Protein AF-A0A0F1A5W7-F1 (afdb_monomer_lite)

Secondary structure (DSSP, 8-state):
--HHHHHHHHHSSTT-EEEEEEEEETTEEEEEEEETTEEEETTGGGTSPPPBSSHHHHHHHHHTTT----EEE-TT---HHHHHHHHHH--

InterPro domains:
  IPR048082 ParC-like [NF041544] (3-81)
  IPR048082 ParC-like [PF28031] (5-81)

pLDDT: mean 79.33, std 17.59, range [36.75, 97.69]

Organism: NCBI:txid2071710

Sequence (91 aa):
MPPSHFKAFAKNAPHEIKGAVIENTERGLVIVLHVGNERRILGQYRGGIRFFRSFDGAAAVLRQHGVLHWTANAKGWIPRTLEAKERSSDG

Foldseek 3Di:
DPLVVLCVVCVVQVDFQPAWEFEADPVAIWIWTGGHPDTDTPCPVPPHHDHDHDPVVVVVVCVSNVRPDHYYDCVPPDRVVVVVVVVVVVD

Radius of gyration: 15.08 Å; chains: 1; bounding box: 41×25×41 Å

Structure (mmCIF, N/CA/C/O backbone):
data_AF-A0A0F1A5W7-F1
#
_entry.id   AF-A0A0F1A5W7-F1
#
loop_
_atom_site.group_PDB
_atom_site.id
_atom_site.type_symbol
_atom_site.label_atom_id
_atom_site.label_alt_id
_atom_site.label_comp_id
_atom_site.label_asym_id
_atom_site.label_entity_id
_atom_site.label_seq_id
_atom_site.pdbx_PDB_ins_code
_atom_site.Cartn_x
_atom_site.Cartn_y
_atom_site.Cartn_z
_atom_site.occupancy
_atom_site.B_iso_or_equiv
_atom_site.auth_seq_id
_atom_site.auth_comp_id
_atom_site.auth_asym_id
_atom_site.auth_atom_id
_atom_site.pdbx_PDB_model_num
ATOM 1 N N . MET A 1 1 ? 7.289 9.513 9.235 1.00 46.50 1 MET A N 1
ATOM 2 C CA . MET A 1 1 ? 6.114 9.971 10.005 1.00 46.50 1 MET A CA 1
ATOM 3 C C . MET A 1 1 ? 6.369 9.615 11.458 1.00 46.50 1 MET A C 1
ATOM 5 O O . MET A 1 1 ? 6.711 8.462 11.692 1.00 46.50 1 MET A O 1
ATOM 9 N N . PRO A 1 2 ? 6.285 10.555 12.409 1.00 36.75 2 PRO A N 1
ATOM 10 C CA . PRO A 1 2 ? 6.466 10.229 13.819 1.00 36.75 2 PRO A CA 1
ATOM 11 C C . PRO A 1 2 ? 5.327 9.305 14.297 1.00 36.75 2 PRO A C 1
ATOM 13 O O . PRO A 1 2 ? 4.182 9.513 13.876 1.00 36.75 2 PRO A O 1
ATOM 16 N N . PRO A 1 3 ? 5.587 8.320 15.176 1.00 44.62 3 PRO A N 1
ATOM 17 C CA . PRO A 1 3 ? 4.568 7.396 15.697 1.00 44.62 3 PRO A CA 1
ATOM 18 C C . PRO A 1 3 ? 3.322 8.084 16.290 1.00 44.62 3 PRO A C 1
ATOM 20 O O . PRO A 1 3 ? 2.217 7.539 16.242 1.00 44.62 3 PRO A O 1
ATOM 23 N N . SER A 1 4 ? 3.471 9.313 16.792 1.00 46.12 4 SER A N 1
ATOM 24 C CA . SER A 1 4 ? 2.395 10.129 17.369 1.00 46.12 4 SER A CA 1
ATOM 25 C C . SER A 1 4 ? 1.279 10.479 16.376 1.00 46.12 4 SER A C 1
ATOM 27 O O . SER A 1 4 ? 0.107 10.505 16.751 1.00 46.12 4 SER A O 1
ATOM 29 N N . HIS A 1 5 ? 1.595 10.686 15.095 1.00 49.41 5 HIS A N 1
ATOM 30 C CA . HIS A 1 5 ? 0.596 11.076 14.092 1.00 49.41 5 HIS A CA 1
ATOM 31 C C . HIS A 1 5 ? -0.236 9.899 13.580 1.00 49.41 5 HIS A C 1
ATOM 33 O O . HIS A 1 5 ? -1.373 10.095 13.149 1.00 49.41 5 HIS A O 1
ATOM 39 N N . PHE A 1 6 ? 0.290 8.676 13.679 1.00 47.81 6 PHE A N 1
ATOM 40 C CA . PHE A 1 6 ? -0.499 7.483 13.395 1.00 47.81 6 PHE A CA 1
ATOM 41 C C . PHE A 1 6 ? -1.490 7.215 14.514 1.00 47.81 6 PHE A C 1
ATOM 43 O O . PHE A 1 6 ? -2.664 6.981 14.247 1.00 47.81 6 PHE A O 1
ATOM 50 N N . LYS A 1 7 ? -1.045 7.377 15.767 1.00 44.59 7 LYS A N 1
ATOM 51 C CA . LYS A 1 7 ? -1.946 7.377 16.918 1.00 44.59 7 LYS A CA 1
ATOM 52 C C . LYS A 1 7 ? -3.064 8.402 16.762 1.00 44.59 7 LYS A C 1
ATOM 54 O O . LYS A 1 7 ? -4.172 8.068 17.116 1.00 44.59 7 LYS A O 1
ATOM 59 N N . ALA A 1 8 ? -2.842 9.594 16.205 1.00 48.62 8 ALA A N 1
ATOM 60 C CA . ALA A 1 8 ? -3.923 10.566 15.989 1.00 48.62 8 ALA A CA 1
ATOM 61 C C . ALA A 1 8 ? -4.953 10.128 14.923 1.00 48.62 8 ALA A C 1
ATOM 63 O O . ALA A 1 8 ? -6.142 10.376 15.086 1.00 48.62 8 ALA A O 1
ATOM 64 N N . PHE A 1 9 ? -4.513 9.457 13.851 1.00 52.69 9 PHE A N 1
ATOM 65 C CA . PHE A 1 9 ? -5.413 8.853 12.857 1.00 52.69 9 PHE A CA 1
ATOM 66 C C . PHE A 1 9 ? -6.199 7.673 13.455 1.00 52.69 9 PHE A C 1
ATOM 68 O O . PHE A 1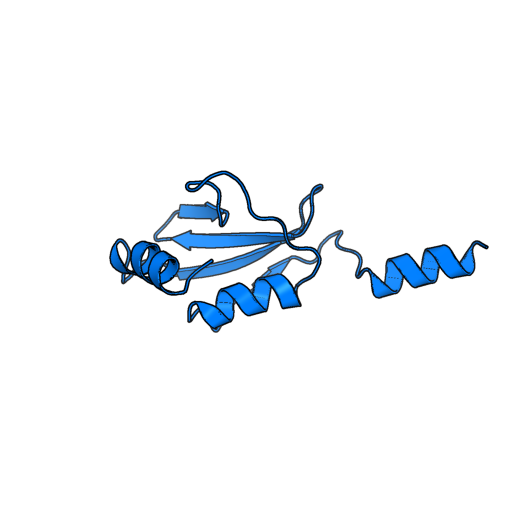 9 ? -7.415 7.619 13.325 1.00 52.69 9 PHE A O 1
ATOM 75 N N . ALA A 1 10 ? -5.523 6.792 14.196 1.00 51.66 10 ALA A N 1
ATOM 76 C CA . ALA A 1 10 ? -6.149 5.668 14.887 1.00 51.66 10 ALA A CA 1
ATOM 77 C C . ALA A 1 10 ? -7.019 6.096 16.089 1.00 51.66 10 ALA A C 1
ATOM 79 O O . ALA A 1 10 ? -8.007 5.446 16.385 1.00 51.66 10 ALA A O 1
ATOM 80 N N . LYS A 1 11 ? -6.699 7.197 16.780 1.00 46.62 11 LYS A N 1
ATOM 81 C CA . LYS A 1 11 ? -7.425 7.699 17.965 1.00 46.62 11 LYS A CA 1
ATOM 82 C C . LYS A 1 11 ? -8.762 8.345 17.606 1.00 46.62 11 LYS A C 1
ATOM 84 O O . LYS A 1 11 ? -9.672 8.296 18.421 1.00 46.62 11 LYS A O 1
ATOM 89 N N . ASN A 1 12 ? -8.886 8.913 16.406 1.00 49.12 12 ASN A N 1
ATOM 90 C CA . ASN A 1 12 ? -10.152 9.466 15.913 1.00 49.12 12 ASN A CA 1
ATOM 91 C C . ASN A 1 12 ? -11.029 8.415 15.209 1.00 49.12 12 ASN A C 1
ATOM 93 O O . ASN A 1 12 ? -12.182 8.699 14.910 1.00 49.12 12 ASN A O 1
ATOM 97 N N . ALA A 1 13 ? -10.494 7.216 14.962 1.00 53.31 13 ALA A N 1
ATOM 98 C CA . ALA A 1 13 ? -11.212 6.080 14.390 1.00 53.31 13 ALA A CA 1
ATOM 99 C C . ALA A 1 13 ? -10.755 4.756 15.047 1.00 53.31 13 ALA A C 1
ATOM 101 O O . ALA A 1 13 ? -10.269 3.855 14.355 1.00 53.31 13 ALA A O 1
ATOM 102 N N . PRO A 1 14 ? -10.871 4.613 16.385 1.00 43.72 14 PRO A N 1
ATOM 103 C CA . PRO A 1 14 ? -10.274 3.502 17.138 1.00 43.72 14 PRO A CA 1
ATOM 104 C C . PRO A 1 14 ? -10.857 2.119 16.801 1.00 43.72 14 PRO A C 1
ATOM 106 O O . PRO A 1 14 ? -10.352 1.111 17.292 1.00 43.72 14 PRO A O 1
ATOM 109 N N . HIS A 1 15 ? -11.876 2.049 15.933 1.00 46.97 15 HIS A N 1
ATOM 110 C CA . HIS A 1 15 ? -12.618 0.830 15.598 1.00 46.97 15 HIS A CA 1
ATOM 111 C C . HIS A 1 15 ? -12.808 0.563 14.092 1.00 46.97 15 HIS A C 1
ATOM 113 O O . HIS A 1 15 ? -13.495 -0.396 13.730 1.00 46.97 15 HIS A O 1
ATOM 119 N N . GLU A 1 16 ? -12.222 1.366 13.196 1.00 63.50 16 GLU A N 1
ATOM 120 C CA . GLU A 1 16 ? -12.670 1.372 11.795 1.00 63.50 16 GLU A CA 1
ATOM 121 C C . GLU A 1 16 ? -11.698 0.837 10.748 1.00 63.50 16 GLU A C 1
ATOM 123 O O . GLU A 1 16 ? -12.168 0.561 9.649 1.00 63.50 16 GLU A O 1
ATOM 128 N N . ILE A 1 17 ? -10.406 0.615 11.030 1.00 69.50 17 ILE A N 1
ATOM 129 C CA . ILE A 1 17 ? -9.534 -0.016 10.022 1.00 69.50 17 ILE A CA 1
ATOM 130 C C . ILE A 1 17 ? -9.894 -1.505 9.911 1.00 69.50 17 ILE A C 1
ATOM 132 O O . ILE A 1 17 ? -9.415 -2.332 10.682 1.00 69.50 17 ILE A O 1
ATOM 136 N N . LYS A 1 18 ? -10.760 -1.844 8.952 1.00 79.62 18 LYS A N 1
ATOM 137 C CA . LYS A 1 18 ? -11.217 -3.215 8.667 1.00 79.62 18 LYS A CA 1
ATOM 138 C C . LYS A 1 18 ? -10.210 -4.015 7.843 1.00 79.62 18 LYS A C 1
ATOM 140 O O . LYS A 1 18 ? -10.312 -5.234 7.767 1.00 79.62 18 LYS A O 1
ATOM 145 N N . GLY A 1 19 ? -9.245 -3.340 7.223 1.00 87.06 19 GLY A N 1
ATOM 146 C CA . GLY A 1 19 ? -8.207 -3.971 6.421 1.00 87.06 19 GLY A CA 1
ATOM 147 C C . GLY A 1 19 ? -7.331 -2.961 5.694 1.00 87.06 19 GLY A C 1
ATOM 148 O O . GLY A 1 19 ? -7.575 -1.751 5.725 1.00 87.06 19 GLY A O 1
ATOM 149 N N . ALA A 1 20 ? -6.303 -3.474 5.029 1.00 93.69 20 ALA A N 1
ATOM 150 C CA . ALA A 1 20 ? -5.436 -2.695 4.162 1.00 93.69 20 ALA A CA 1
ATOM 151 C C . ALA A 1 20 ? -5.078 -3.493 2.907 1.00 93.69 20 ALA A C 1
ATOM 153 O O . ALA A 1 20 ? -4.924 -4.716 2.960 1.00 93.69 20 ALA A O 1
ATOM 154 N N . VAL A 1 21 ? -4.914 -2.776 1.799 1.00 96.81 21 VAL A N 1
ATOM 155 C CA . VAL A 1 21 ? -4.434 -3.313 0.525 1.00 96.81 21 VAL A CA 1
ATOM 156 C C . VAL A 1 21 ? -3.265 -2.462 0.050 1.00 96.81 21 VAL A C 1
ATOM 158 O O . VAL A 1 21 ? -3.346 -1.231 0.064 1.00 96.81 21 VAL A O 1
ATOM 161 N N . ILE A 1 22 ? -2.178 -3.101 -0.372 1.00 97.69 22 ILE A N 1
ATOM 162 C CA . ILE A 1 22 ? -1.126 -2.432 -1.142 1.00 97.69 22 ILE A CA 1
ATOM 163 C C . ILE A 1 22 ? -1.489 -2.565 -2.623 1.00 97.69 22 ILE A C 1
ATOM 165 O O . ILE A 1 22 ? -1.571 -3.679 -3.139 1.00 97.69 22 ILE A O 1
ATOM 169 N N . GLU A 1 23 ? -1.718 -1.441 -3.295 1.00 97.31 23 GLU A N 1
ATOM 170 C CA . GLU A 1 23 ? -2.142 -1.385 -4.699 1.00 97.31 23 GLU A CA 1
ATOM 171 C C . GLU A 1 23 ? -1.027 -0.802 -5.566 1.00 97.31 23 GLU A C 1
ATOM 173 O O . GLU A 1 23 ? -0.336 0.138 -5.157 1.00 97.31 23 GLU A O 1
ATOM 178 N N . ASN A 1 24 ? -0.878 -1.331 -6.777 1.00 95.94 24 ASN A N 1
ATOM 179 C CA . ASN A 1 24 ? -0.036 -0.730 -7.802 1.00 95.94 24 ASN A CA 1
ATOM 180 C C . ASN A 1 24 ? -0.785 0.377 -8.556 1.00 95.94 24 ASN A C 1
ATOM 182 O O . ASN A 1 24 ? -1.960 0.234 -8.886 1.00 95.94 24 ASN A O 1
ATOM 186 N N . THR A 1 25 ? -0.093 1.476 -8.848 1.00 93.50 25 THR A N 1
ATOM 187 C CA . THR A 1 25 ? -0.596 2.590 -9.665 1.00 93.50 25 THR A CA 1
ATOM 188 C C . THR A 1 25 ? 0.477 2.998 -10.667 1.00 93.50 25 THR A C 1
ATOM 190 O O . THR A 1 25 ? 1.648 2.673 -10.481 1.00 93.50 25 THR A O 1
ATOM 193 N N . GLU A 1 26 ? 0.118 3.794 -11.672 1.00 89.31 26 GLU A N 1
ATOM 194 C CA . GLU A 1 26 ? 1.072 4.336 -12.655 1.00 89.31 26 GLU A CA 1
ATOM 195 C C . GLU A 1 26 ? 2.245 5.097 -12.014 1.00 89.31 26 GLU A C 1
ATOM 197 O O . GLU A 1 26 ? 3.337 5.164 -12.569 1.00 89.31 26 GLU A O 1
ATOM 202 N N . ARG A 1 27 ? 2.039 5.665 -10.819 1.00 89.50 27 ARG A N 1
ATOM 203 C CA . ARG A 1 27 ? 3.046 6.457 -10.099 1.00 89.50 27 ARG A CA 1
ATOM 204 C C . ARG A 1 27 ? 3.8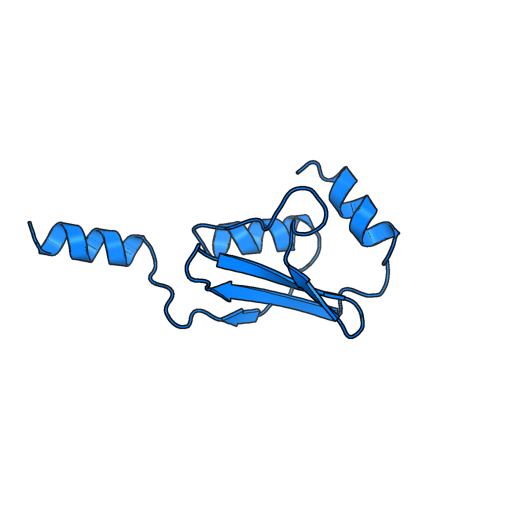10 5.664 -9.034 1.00 89.50 27 ARG A C 1
ATOM 206 O O . ARG A 1 27 ? 4.690 6.222 -8.377 1.00 89.50 27 ARG A O 1
ATOM 213 N N . GLY A 1 28 ? 3.477 4.390 -8.842 1.00 91.44 28 GLY A N 1
ATOM 214 C CA . GLY A 1 28 ? 4.073 3.506 -7.843 1.00 91.44 28 GLY A CA 1
ATOM 215 C C . GLY A 1 28 ? 3.048 2.895 -6.890 1.00 91.44 28 GLY A C 1
ATOM 216 O O . GLY A 1 28 ? 1.838 3.058 -7.046 1.00 91.44 28 GLY A O 1
ATOM 217 N N . LEU A 1 29 ? 3.543 2.184 -5.879 1.00 96.06 29 LEU A N 1
ATOM 218 C CA . LEU A 1 29 ? 2.693 1.469 -4.932 1.00 96.06 29 LEU A CA 1
ATOM 219 C C . LEU A 1 29 ? 2.060 2.439 -3.930 1.00 96.06 29 LEU A C 1
ATOM 221 O O . LEU A 1 29 ? 2.718 3.366 -3.459 1.00 96.06 29 LEU A O 1
ATOM 225 N N . VAL A 1 30 ? 0.812 2.204 -3.547 1.00 96.94 30 VAL A N 1
ATOM 226 C CA . VAL A 1 30 ? 0.104 2.974 -2.516 1.00 96.94 30 VAL A CA 1
ATOM 227 C C . VAL A 1 30 ? -0.503 2.040 -1.477 1.00 96.94 30 VAL A C 1
ATOM 229 O O . VAL A 1 30 ? -0.766 0.872 -1.749 1.00 96.94 30 VAL A O 1
ATOM 232 N N . ILE A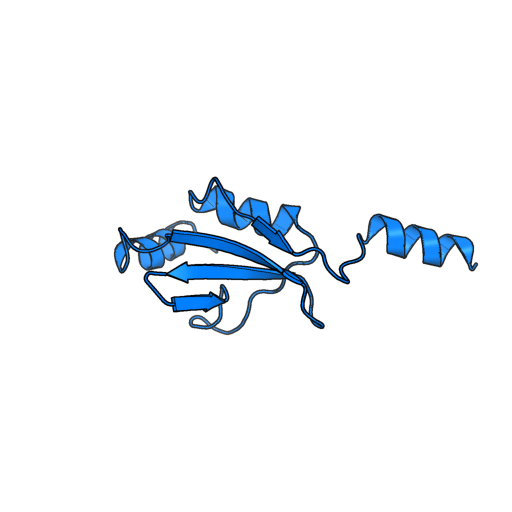 1 31 ? -0.748 2.564 -0.278 1.00 96.38 3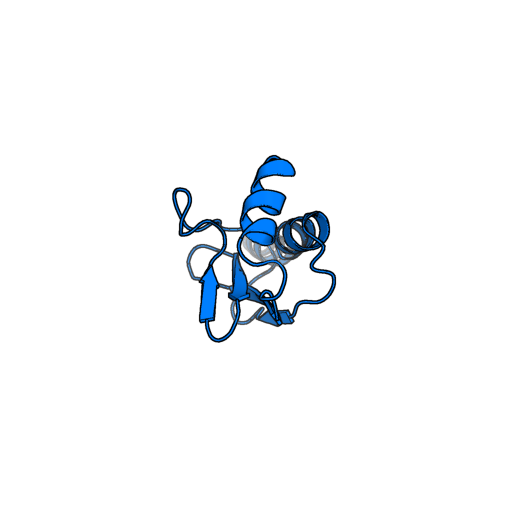1 ILE A N 1
ATOM 233 C CA . ILE A 1 31 ? -1.512 1.859 0.756 1.00 96.38 31 ILE A CA 1
ATOM 234 C C . ILE A 1 31 ? -2.941 2.391 0.734 1.00 96.38 31 ILE A C 1
ATOM 236 O O . ILE A 1 31 ? -3.157 3.588 0.940 1.00 96.38 31 ILE A O 1
ATOM 240 N N . VAL A 1 32 ? -3.904 1.496 0.538 1.00 95.12 32 VAL A N 1
ATOM 241 C CA . VAL A 1 32 ? -5.335 1.765 0.674 1.00 95.12 32 VAL A CA 1
ATOM 242 C C . VAL A 1 32 ? -5.821 1.159 1.985 1.00 95.12 32 VAL A C 1
ATOM 244 O O . VAL A 1 32 ? -5.711 -0.043 2.203 1.00 95.12 32 VAL A O 1
ATOM 247 N N . LEU A 1 33 ? -6.356 1.998 2.865 1.00 91.25 33 LEU A N 1
ATOM 248 C CA . LEU A 1 33 ? -6.949 1.606 4.138 1.00 91.25 33 LEU A CA 1
ATOM 249 C C . LEU A 1 33 ? -8.461 1.468 3.968 1.00 91.25 33 LEU A C 1
ATOM 251 O O . LEU A 1 33 ? -9.096 2.337 3.367 1.00 91.25 33 LEU A O 1
ATOM 255 N N . HIS A 1 34 ? -9.036 0.395 4.501 1.00 89.06 34 HIS A N 1
ATOM 256 C CA . HIS A 1 34 ? -10.484 0.224 4.597 1.00 89.06 34 HIS A CA 1
ATOM 257 C C . HIS A 1 34 ? -10.925 0.763 5.953 1.00 89.06 34 HIS A C 1
ATOM 259 O O . HIS A 1 34 ? -10.597 0.156 6.969 1.00 89.06 34 HIS A O 1
ATOM 265 N N . VAL A 1 35 ? -11.598 1.911 5.966 1.00 81.88 35 VAL A N 1
ATOM 266 C CA . VAL A 1 35 ? -12.039 2.626 7.169 1.00 81.88 35 VAL A CA 1
ATOM 267 C C . VAL A 1 35 ? -13.565 2.628 7.175 1.00 81.88 35 VAL A C 1
ATOM 269 O O . VAL A 1 35 ? -14.177 3.275 6.329 1.00 81.88 35 VAL A O 1
ATOM 272 N N . GLY A 1 36 ? -14.186 1.848 8.060 1.00 80.94 36 GLY A N 1
ATOM 273 C CA . GLY A 1 36 ? -15.634 1.630 8.022 1.00 80.94 36 GLY A CA 1
ATOM 274 C C . GLY A 1 36 ? -16.058 1.007 6.685 1.00 80.94 36 GLY A C 1
ATOM 275 O O . GLY A 1 36 ? -15.551 -0.052 6.313 1.00 80.94 36 GLY A O 1
ATOM 276 N N . ASN A 1 37 ? -16.946 1.686 5.954 1.00 81.06 37 ASN A N 1
ATOM 277 C CA . ASN A 1 37 ? -17.382 1.307 4.600 1.00 81.06 37 ASN A CA 1
ATOM 278 C C . ASN A 1 37 ? -16.607 2.032 3.483 1.00 81.06 37 ASN A C 1
ATOM 280 O O . ASN A 1 37 ? -16.963 1.936 2.309 1.00 81.06 37 ASN A O 1
ATOM 284 N N . GLU A 1 38 ? -15.558 2.777 3.828 1.00 83.81 38 GLU A N 1
ATOM 285 C CA . GLU A 1 38 ? -14.826 3.623 2.893 1.00 83.81 38 GLU A CA 1
ATOM 286 C C . GLU A 1 38 ? -13.418 3.094 2.607 1.00 83.81 38 GLU A C 1
ATOM 288 O O . GLU A 1 38 ? -12.768 2.459 3.440 1.00 83.81 38 GLU A O 1
ATOM 293 N N . ARG A 1 39 ? -12.899 3.426 1.420 1.00 88.75 39 ARG A N 1
ATOM 294 C CA . ARG A 1 39 ? -11.492 3.216 1.052 1.00 88.75 39 ARG A CA 1
ATOM 295 C C . ARG A 1 39 ? -10.768 4.557 1.046 1.00 88.75 39 ARG A C 1
ATOM 297 O O . ARG A 1 39 ? -11.202 5.493 0.378 1.00 88.75 39 ARG A O 1
ATOM 304 N N . ARG A 1 40 ? -9.652 4.654 1.771 1.00 88.50 40 ARG A N 1
ATOM 305 C CA . ARG A 1 40 ? -8.841 5.878 1.882 1.00 88.50 40 ARG A CA 1
ATOM 306 C C . ARG A 1 40 ? -7.385 5.593 1.518 1.00 88.50 40 ARG A C 1
ATOM 308 O O . ARG A 1 40 ? -6.808 4.626 2.008 1.00 88.50 40 ARG A O 1
ATOM 315 N N . ILE A 1 41 ? -6.767 6.441 0.694 1.00 91.06 41 ILE A N 1
ATOM 316 C CA . ILE A 1 41 ? -5.344 6.307 0.345 1.00 91.06 41 ILE A CA 1
ATOM 317 C C . ILE A 1 41 ? -4.484 6.994 1.411 1.00 91.06 41 ILE A C 1
ATOM 319 O O . ILE A 1 41 ? -4.736 8.137 1.807 1.00 91.06 41 ILE A O 1
ATOM 323 N N . LEU A 1 42 ? -3.433 6.312 1.870 1.00 88.19 42 LEU A N 1
ATOM 324 C CA . LEU A 1 42 ? -2.524 6.850 2.876 1.00 88.19 42 LEU A CA 1
ATOM 325 C C . LEU A 1 42 ? -1.865 8.161 2.402 1.00 88.19 42 LEU A C 1
ATOM 327 O O . LEU A 1 42 ? -1.273 8.236 1.326 1.00 88.19 42 LEU A O 1
ATOM 331 N N . GLY A 1 43 ? -1.925 9.189 3.255 1.00 83.12 43 GLY A N 1
ATOM 332 C CA . GLY A 1 43 ? -1.329 10.509 3.010 1.00 83.12 43 GLY A CA 1
ATOM 333 C C . GLY A 1 43 ? -2.257 11.519 2.326 1.00 83.12 43 GLY A C 1
ATOM 334 O O . GLY A 1 43 ? -2.034 12.721 2.465 1.00 83.12 43 GLY A O 1
ATOM 335 N N . GLN A 1 44 ? -3.349 11.069 1.692 1.00 83.88 44 GLN A N 1
ATOM 336 C CA . GLN A 1 44 ? -4.242 11.922 0.894 1.00 83.88 44 GLN A CA 1
ATOM 337 C C . GLN A 1 44 ? -4.737 13.175 1.645 1.00 83.88 44 GLN A C 1
ATOM 339 O O . GLN A 1 44 ? -4.722 14.263 1.082 1.00 83.88 44 GLN A O 1
ATOM 344 N N . TYR A 1 45 ? -5.077 13.060 2.933 1.00 66.94 45 TYR A N 1
ATOM 345 C CA . TYR A 1 45 ? -5.575 14.177 3.756 1.00 66.94 45 TYR A CA 1
ATOM 346 C C . TYR A 1 45 ? -4.496 15.065 4.400 1.00 66.94 45 TYR A C 1
ATOM 348 O O . TYR A 1 45 ? -4.832 16.019 5.093 1.00 66.94 45 TYR A O 1
ATOM 356 N N . ARG A 1 46 ? -3.204 14.739 4.259 1.00 63.41 46 ARG A N 1
ATOM 357 C CA . ARG A 1 46 ? -2.110 15.372 5.028 1.00 63.41 46 ARG A CA 1
ATOM 358 C C . ARG A 1 46 ? -0.989 15.955 4.164 1.00 63.41 46 ARG A C 1
ATOM 360 O O . ARG A 1 46 ? 0.127 16.110 4.648 1.00 63.41 46 ARG A O 1
ATOM 367 N N . GLY A 1 47 ? -1.275 16.267 2.902 1.00 75.31 47 GLY A N 1
ATOM 368 C CA . GLY A 1 47 ? -0.290 16.845 1.978 1.00 75.31 47 GLY A CA 1
ATOM 369 C C . GLY A 1 47 ? 0.018 15.991 0.749 1.00 75.31 47 GLY A C 1
ATOM 370 O O . GLY A 1 47 ? 0.959 16.300 0.027 1.00 75.31 47 GLY A O 1
ATOM 371 N N . GLY A 1 48 ? -0.768 14.940 0.494 1.00 86.06 48 GLY A N 1
ATOM 372 C CA . GLY A 1 48 ? -0.756 14.207 -0.772 1.00 86.06 48 GLY A CA 1
ATOM 373 C C . GLY A 1 48 ? -0.547 12.702 -0.627 1.00 86.06 48 GLY A C 1
ATOM 374 O O . GLY A 1 48 ? -0.118 12.194 0.409 1.00 86.06 48 GLY A O 1
ATOM 375 N N . ILE A 1 49 ? -0.874 11.972 -1.694 1.00 91.25 49 ILE A N 1
ATOM 376 C CA . ILE A 1 49 ? -0.732 10.513 -1.747 1.00 91.25 49 ILE A CA 1
ATOM 377 C C . ILE A 1 49 ? 0.727 10.124 -1.503 1.00 91.25 49 ILE A C 1
ATOM 379 O O . ILE A 1 49 ? 1.643 10.635 -2.152 1.00 91.25 49 ILE A O 1
ATOM 383 N N . ARG A 1 50 ? 0.938 9.178 -0.584 1.00 91.62 50 ARG A N 1
ATOM 384 C CA . ARG A 1 50 ? 2.256 8.595 -0.353 1.00 91.62 50 ARG A CA 1
ATOM 385 C C . ARG A 1 50 ? 2.482 7.410 -1.288 1.00 91.62 50 ARG A C 1
ATOM 387 O O . ARG A 1 50 ? 1.820 6.384 -1.153 1.00 91.62 50 ARG A O 1
ATOM 394 N N . PHE A 1 51 ? 3.470 7.547 -2.168 1.00 94.00 51 PHE A N 1
ATOM 395 C CA . PHE A 1 51 ? 3.927 6.479 -3.054 1.00 94.00 51 PHE A CA 1
ATOM 396 C C . PHE A 1 51 ? 5.103 5.707 -2.448 1.00 94.00 51 PHE A C 1
ATOM 398 O O . PHE A 1 51 ? 5.971 6.270 -1.774 1.00 94.00 51 PHE A O 1
ATOM 405 N N . PHE A 1 52 ? 5.140 4.410 -2.720 1.00 94.19 52 PHE A N 1
ATOM 406 C CA . PHE A 1 52 ? 6.144 3.463 -2.267 1.00 94.19 52 PHE A CA 1
ATOM 407 C C . PHE A 1 52 ? 6.817 2.803 -3.472 1.00 94.19 52 PHE A C 1
ATOM 409 O O . PHE A 1 52 ? 6.192 2.543 -4.497 1.00 94.19 52 PHE A O 1
ATOM 416 N N . ARG A 1 53 ? 8.116 2.516 -3.334 1.00 90.44 53 ARG A N 1
ATOM 417 C CA . ARG A 1 53 ? 8.926 1.871 -4.384 1.00 90.44 53 ARG A CA 1
ATOM 418 C C . ARG A 1 53 ? 9.055 0.350 -4.226 1.00 90.44 53 ARG A C 1
ATOM 420 O O . ARG A 1 53 ? 9.748 -0.278 -5.023 1.00 90.44 53 ARG A O 1
ATOM 427 N N . SER A 1 54 ? 8.499 -0.225 -3.161 1.00 93.25 54 SER A N 1
ATOM 428 C CA . SER A 1 54 ? 8.509 -1.668 -2.891 1.00 93.25 54 SER A CA 1
ATOM 429 C C . SER A 1 54 ? 7.355 -2.065 -1.973 1.00 93.25 54 SER A C 1
ATOM 431 O O . SER A 1 54 ? 6.905 -1.255 -1.153 1.00 93.25 54 SER A O 1
ATOM 433 N N . PHE A 1 55 ? 6.909 -3.317 -2.095 1.00 95.06 55 PHE A N 1
ATOM 434 C CA . PHE A 1 55 ? 5.916 -3.900 -1.194 1.00 95.06 55 PHE A CA 1
ATOM 435 C C . PHE A 1 55 ? 6.415 -3.912 0.253 1.00 95.06 55 PHE A C 1
ATOM 437 O O . PHE A 1 55 ? 5.676 -3.494 1.138 1.00 95.06 55 PHE A O 1
ATOM 444 N N . ASP A 1 56 ? 7.685 -4.253 0.490 1.00 94.38 56 ASP A N 1
ATOM 445 C CA . ASP A 1 56 ? 8.271 -4.258 1.838 1.00 94.38 56 ASP A CA 1
ATOM 446 C C . ASP A 1 56 ? 8.252 -2.877 2.499 1.00 94.38 56 ASP A C 1
ATOM 448 O O . ASP A 1 56 ? 7.963 -2.750 3.687 1.00 94.38 56 ASP A O 1
ATOM 452 N N . GLY A 1 57 ? 8.507 -1.812 1.729 1.00 95.00 57 GLY A N 1
ATOM 453 C CA . GLY A 1 57 ? 8.459 -0.445 2.243 1.00 95.00 57 GLY A CA 1
ATOM 454 C C . GLY A 1 57 ? 7.048 -0.026 2.665 1.00 95.00 57 GLY A C 1
ATOM 455 O O . GLY A 1 57 ? 6.883 0.669 3.669 1.00 95.00 57 GLY A O 1
ATOM 456 N N . ALA A 1 58 ? 6.029 -0.465 1.922 1.00 95.56 58 ALA A N 1
ATOM 457 C CA . ALA A 1 58 ? 4.630 -0.252 2.280 1.00 95.56 58 ALA A CA 1
ATOM 458 C C . ALA A 1 58 ? 4.212 -1.123 3.484 1.00 95.56 58 ALA A C 1
ATOM 460 O O . ALA A 1 58 ? 3.628 -0.616 4.444 1.00 95.56 58 ALA A O 1
ATOM 461 N N . ALA A 1 59 ? 4.588 -2.402 3.489 1.00 95.25 59 ALA A N 1
ATOM 462 C CA . ALA A 1 59 ? 4.342 -3.341 4.581 1.00 95.25 59 ALA A CA 1
ATOM 463 C C . ALA A 1 59 ? 4.973 -2.883 5.906 1.00 95.25 59 ALA A C 1
ATOM 465 O O . ALA A 1 59 ? 4.337 -2.959 6.957 1.00 95.25 59 ALA A O 1
ATOM 466 N N . ALA A 1 60 ? 6.192 -2.337 5.872 1.00 95.06 60 ALA A N 1
ATOM 467 C CA . ALA A 1 60 ? 6.855 -1.789 7.053 1.00 95.06 60 ALA A CA 1
ATOM 468 C C . ALA A 1 60 ? 6.032 -0.665 7.699 1.00 95.06 60 ALA A C 1
ATOM 470 O O . ALA A 1 60 ? 5.920 -0.609 8.923 1.00 95.06 60 ALA A O 1
ATOM 471 N N . VAL A 1 61 ? 5.410 0.198 6.887 1.00 92.25 61 VAL A N 1
ATOM 472 C CA . VAL A 1 61 ? 4.530 1.261 7.387 1.00 92.25 61 VAL A CA 1
ATOM 473 C C . VAL A 1 61 ? 3.260 0.685 8.002 1.00 92.25 61 VAL A C 1
ATOM 475 O O . VAL A 1 61 ? 2.888 1.129 9.080 1.00 92.25 61 VAL A O 1
ATOM 478 N N . LEU A 1 62 ? 2.627 -0.311 7.376 1.00 90.94 62 LEU A N 1
ATOM 479 C CA . LEU A 1 62 ? 1.465 -1.004 7.951 1.00 90.94 62 LEU A CA 1
ATOM 480 C C . LEU A 1 62 ? 1.804 -1.642 9.310 1.00 90.94 62 LEU A C 1
ATOM 482 O O . LEU A 1 62 ? 1.100 -1.420 10.297 1.00 90.94 62 LEU A O 1
ATOM 486 N N . ARG A 1 63 ? 2.944 -2.338 9.398 1.00 90.50 63 ARG A N 1
ATOM 487 C CA . ARG A 1 63 ? 3.410 -2.998 10.625 1.00 90.50 63 ARG A CA 1
ATOM 488 C C . ARG A 1 63 ? 3.760 -2.014 11.744 1.00 90.50 63 ARG A C 1
ATOM 490 O O . ARG A 1 63 ? 3.360 -2.240 12.883 1.00 90.50 63 ARG A O 1
ATOM 497 N N . GLN A 1 64 ? 4.445 -0.903 11.444 1.00 85.75 64 GLN A N 1
ATOM 498 C CA . GLN A 1 64 ? 4.727 0.192 12.404 1.00 85.75 64 GLN A CA 1
ATOM 499 C C . GLN A 1 64 ? 3.458 0.788 13.032 1.00 85.75 64 GLN A C 1
ATOM 501 O O . GLN A 1 64 ? 3.503 1.544 14.004 1.00 85.75 64 GLN A O 1
ATOM 506 N N . HIS A 1 65 ? 2.324 0.475 12.432 1.00 80.00 65 HIS A N 1
ATOM 507 C CA . HIS A 1 65 ? 1.021 1.035 12.683 1.00 80.00 65 HIS A CA 1
ATOM 508 C C . HIS A 1 65 ? 0.019 -0.037 13.139 1.00 80.00 65 HIS A C 1
ATOM 510 O O . HIS A 1 65 ? -1.179 0.209 13.205 1.00 80.00 65 HIS A O 1
ATOM 516 N N . GLY A 1 66 ? 0.512 -1.221 13.513 1.00 82.25 66 GLY A N 1
ATOM 517 C CA . GLY A 1 66 ? -0.298 -2.284 14.106 1.00 82.25 66 GLY A CA 1
ATOM 518 C C . GLY A 1 66 ? -1.210 -3.014 13.119 1.00 82.25 66 GLY A C 1
ATOM 519 O O . GLY A 1 66 ? -1.975 -3.876 13.538 1.00 82.25 66 GLY A O 1
ATOM 520 N N . VAL A 1 67 ? -1.121 -2.724 11.818 1.00 86.50 67 VAL A N 1
ATOM 521 C CA . VAL A 1 67 ? -1.820 -3.492 10.785 1.00 86.50 67 VAL A CA 1
ATOM 522 C C . VAL A 1 67 ? -0.951 -4.697 10.445 1.00 86.50 67 VAL A C 1
ATOM 524 O O . VAL A 1 67 ? 0.052 -4.571 9.747 1.00 86.50 67 VAL A O 1
ATOM 527 N N . LEU A 1 68 ? -1.305 -5.857 11.000 1.00 86.62 68 LEU A N 1
ATOM 528 C CA . LEU A 1 68 ? -0.522 -7.095 10.878 1.00 86.62 68 LEU A CA 1
ATOM 529 C C . LEU A 1 68 ? -0.971 -7.998 9.722 1.00 86.62 68 LEU A C 1
ATOM 531 O O . LEU A 1 68 ? -0.221 -8.879 9.315 1.00 86.62 68 LEU A O 1
ATOM 535 N N . HIS A 1 69 ? -2.169 -7.758 9.188 1.00 89.44 69 HIS A N 1
ATOM 536 C CA . HIS A 1 69 ? -2.729 -8.483 8.053 1.00 89.44 69 HIS A CA 1
ATOM 537 C C . HIS A 1 69 ? -3.157 -7.490 6.975 1.00 89.44 69 HIS A C 1
ATOM 539 O O . HIS A 1 69 ? -3.838 -6.503 7.258 1.00 89.44 69 HIS A O 1
ATOM 545 N N . TRP A 1 70 ? -2.750 -7.753 5.740 1.00 94.38 70 TRP A N 1
ATOM 546 C CA . TRP A 1 70 ? -3.102 -6.967 4.563 1.00 94.38 70 TRP A CA 1
ATOM 547 C C . TRP A 1 70 ? -3.042 -7.857 3.324 1.00 94.38 70 TRP A C 1
ATOM 549 O O . TRP A 1 70 ? -2.410 -8.915 3.339 1.00 94.38 70 TRP A O 1
ATOM 559 N N . THR A 1 71 ? -3.675 -7.416 2.243 1.00 96.44 71 THR A N 1
ATOM 560 C CA . THR A 1 71 ? -3.498 -8.019 0.918 1.00 96.44 71 THR A CA 1
ATOM 561 C C . THR A 1 71 ? -2.654 -7.110 0.028 1.00 96.44 71 THR A C 1
ATOM 563 O O . THR A 1 71 ? -2.395 -5.944 0.341 1.00 96.44 71 THR A O 1
ATOM 566 N N . ALA A 1 72 ? -2.182 -7.656 -1.086 1.00 96.38 72 ALA A N 1
ATOM 567 C CA . ALA A 1 72 ? -1.423 -6.925 -2.085 1.00 96.38 72 ALA A CA 1
ATOM 568 C C . ALA A 1 72 ? -1.951 -7.269 -3.476 1.00 96.38 72 ALA A C 1
ATOM 570 O O . ALA A 1 72 ? -2.153 -8.440 -3.793 1.00 96.38 72 ALA A O 1
ATOM 571 N N . ASN A 1 73 ? -2.141 -6.251 -4.309 1.00 95.19 73 ASN A N 1
ATOM 572 C CA . ASN A 1 73 ? -2.429 -6.410 -5.724 1.00 95.19 73 ASN A CA 1
ATOM 573 C C . ASN A 1 73 ? -1.183 -6.020 -6.524 1.00 95.19 73 ASN A C 1
ATOM 575 O O . ASN A 1 73 ? -0.891 -4.842 -6.728 1.00 95.19 73 ASN A O 1
ATOM 579 N N . ALA A 1 74 ? -0.435 -7.033 -6.956 1.00 91.81 74 ALA A N 1
ATOM 580 C CA . ALA A 1 74 ? 0.802 -6.867 -7.715 1.00 91.81 74 ALA A CA 1
ATOM 581 C C . ALA A 1 74 ? 0.582 -6.798 -9.236 1.00 91.81 74 ALA A C 1
ATOM 583 O O . ALA A 1 74 ? 1.548 -6.854 -9.995 1.00 91.81 74 ALA A O 1
ATOM 584 N N . LYS A 1 75 ? -0.667 -6.688 -9.712 1.00 93.94 75 LYS A N 1
ATOM 585 C CA . LYS A 1 75 ? -0.945 -6.629 -11.150 1.00 93.94 75 LYS A CA 1
ATOM 586 C C . LYS A 1 75 ? -0.204 -5.451 -11.796 1.00 93.94 75 LYS A C 1
ATOM 588 O O . LYS A 1 75 ? -0.342 -4.302 -11.378 1.00 93.94 75 LYS A O 1
ATOM 593 N N . GLY A 1 76 ? 0.588 -5.759 -12.823 1.00 90.25 76 GLY A N 1
ATOM 594 C CA . GLY A 1 76 ? 1.385 -4.776 -13.561 1.00 90.25 76 GLY A CA 1
ATOM 595 C C . GLY A 1 76 ? 2.545 -4.165 -12.768 1.00 90.25 76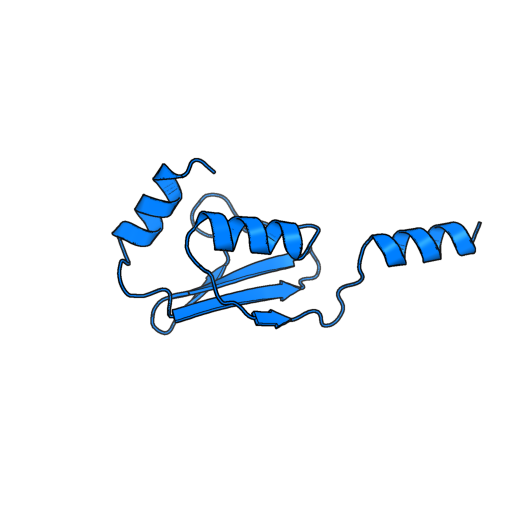 GLY A C 1
ATOM 596 O O . GLY A 1 76 ? 3.156 -3.217 -13.247 1.00 90.25 76 GLY A O 1
ATOM 597 N N . TRP A 1 77 ? 2.843 -4.658 -11.561 1.00 91.56 77 TRP A N 1
ATOM 598 C CA . TRP A 1 77 ? 4.020 -4.227 -10.817 1.00 91.56 77 TRP A CA 1
ATOM 599 C C . TRP A 1 77 ? 5.211 -5.108 -11.175 1.00 91.56 77 TRP A C 1
ATOM 601 O O . TRP A 1 77 ? 5.126 -6.333 -11.084 1.00 91.56 77 TRP A O 1
ATOM 611 N N . ILE A 1 78 ? 6.331 -4.482 -11.526 1.00 88.44 78 ILE A N 1
ATOM 612 C CA . ILE A 1 78 ? 7.585 -5.175 -11.805 1.00 88.44 78 ILE A CA 1
ATOM 613 C C . ILE A 1 78 ? 8.547 -4.898 -10.637 1.00 88.44 78 ILE A C 1
ATOM 615 O O . ILE A 1 78 ? 8.810 -3.738 -10.306 1.00 88.44 78 ILE A O 1
ATOM 619 N N . PRO A 1 79 ? 9.076 -5.934 -9.960 1.00 85.31 79 PRO A N 1
ATOM 620 C CA . PRO A 1 79 ? 10.145 -5.756 -8.992 1.00 85.31 79 PRO A CA 1
ATOM 621 C C . PRO A 1 79 ? 11.351 -5.070 -9.635 1.00 85.31 79 PRO A C 1
ATOM 623 O O . PRO A 1 79 ? 11.845 -5.510 -10.669 1.00 85.31 79 PRO A O 1
ATOM 626 N N . ARG A 1 80 ? 11.912 -4.056 -8.968 1.00 82.00 80 ARG A N 1
ATOM 627 C CA . ARG A 1 80 ? 13.119 -3.356 -9.454 1.00 82.00 80 ARG A CA 1
ATOM 628 C C . ARG A 1 80 ? 14.314 -4.281 -9.700 1.00 82.00 80 ARG A C 1
ATOM 630 O O . ARG A 1 80 ? 15.170 -3.964 -10.515 1.00 82.00 80 ARG A O 1
ATOM 637 N N . THR A 1 81 ? 14.384 -5.410 -8.999 1.00 82.25 81 THR A N 1
ATOM 638 C CA . THR A 1 81 ? 15.403 -6.443 -9.231 1.00 82.25 81 THR A CA 1
ATOM 639 C C . THR A 1 81 ? 15.261 -7.107 -10.601 1.00 82.25 81 THR A C 1
ATOM 641 O O . THR A 1 81 ? 16.271 -7.474 -11.191 1.00 82.25 81 THR A O 1
ATOM 644 N N . LEU A 1 82 ? 14.036 -7.228 -11.125 1.00 82.69 82 LEU A N 1
ATOM 645 C CA . LEU A 1 82 ? 13.773 -7.706 -12.482 1.00 82.69 82 LEU A CA 1
ATOM 646 C C . LEU A 1 82 ? 13.981 -6.592 -13.515 1.00 82.69 82 LEU A C 1
ATOM 648 O O . LEU A 1 82 ? 14.665 -6.830 -14.502 1.00 82.69 82 LEU A O 1
ATOM 652 N N . GLU A 1 83 ? 13.536 -5.360 -13.237 1.00 76.94 83 GLU A N 1
ATOM 653 C CA . GLU A 1 83 ? 13.797 -4.210 -14.127 1.00 76.94 83 GLU A CA 1
ATOM 654 C C . GLU A 1 83 ? 15.298 -3.950 -14.340 1.00 76.94 83 GLU A C 1
ATOM 656 O O . GLU A 1 83 ? 15.728 -3.534 -15.416 1.00 76.94 83 GLU A O 1
ATOM 661 N N . ALA A 1 84 ? 16.106 -4.134 -13.289 1.00 72.88 84 ALA A N 1
ATOM 662 C CA . ALA A 1 84 ? 17.553 -3.973 -13.363 1.00 72.88 84 ALA A CA 1
ATOM 663 C C . ALA A 1 84 ? 18.194 -5.080 -14.205 1.00 72.88 84 ALA A C 1
ATOM 665 O O . ALA A 1 84 ? 19.103 -4.797 -14.980 1.00 72.88 84 ALA A O 1
ATOM 666 N N . LYS A 1 85 ? 17.692 -6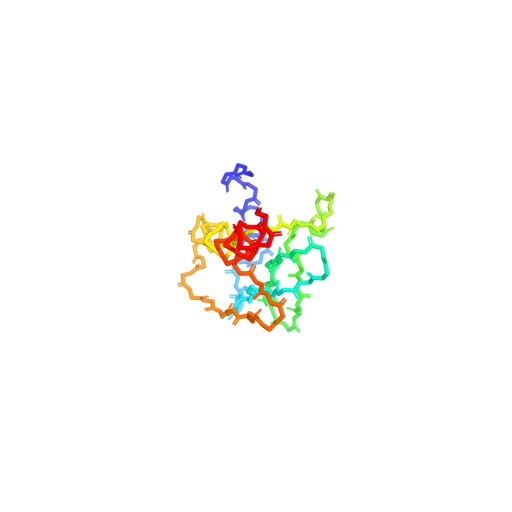.315 -14.075 1.00 70.88 85 LYS A N 1
ATOM 667 C CA . LYS A 1 85 ? 18.160 -7.462 -14.852 1.00 70.88 85 LYS A CA 1
ATOM 668 C C . LYS A 1 85 ? 17.865 -7.280 -16.339 1.00 70.88 85 LYS A C 1
ATOM 670 O O . LYS A 1 85 ? 18.753 -7.517 -17.147 1.00 70.88 85 LYS A O 1
ATOM 675 N N . GLU A 1 86 ? 16.664 -6.831 -16.697 1.00 69.19 86 GLU A N 1
ATOM 676 C CA . GLU A 1 86 ? 16.298 -6.544 -18.093 1.00 69.19 86 GLU A CA 1
ATOM 677 C C . GLU A 1 86 ? 17.212 -5.462 -18.684 1.00 69.19 86 GLU A C 1
ATOM 679 O O . GLU A 1 86 ? 17.868 -5.699 -19.692 1.00 69.19 86 GLU A O 1
ATOM 684 N N . ARG A 1 87 ? 17.413 -4.342 -17.976 1.00 61.34 87 ARG A N 1
ATOM 685 C CA . ARG A 1 87 ? 18.336 -3.281 -18.423 1.00 61.34 87 ARG A CA 1
ATOM 686 C C . ARG A 1 87 ? 19.796 -3.712 -18.553 1.00 61.34 87 ARG A C 1
ATOM 688 O O . ARG A 1 87 ? 20.503 -3.149 -19.378 1.00 61.34 87 ARG A O 1
ATOM 695 N N . SER A 1 88 ? 20.262 -4.654 -17.736 1.00 62.16 88 SER A N 1
ATOM 696 C CA . SER A 1 88 ? 21.622 -5.196 -17.849 1.00 62.16 88 SER A CA 1
ATOM 697 C C . SER A 1 88 ? 21.764 -6.292 -18.907 1.00 62.16 88 SER A C 1
ATOM 699 O O . SER A 1 88 ? 22.881 -6.701 -19.184 1.00 62.16 88 SER A O 1
ATOM 701 N N . SER A 1 89 ? 20.652 -6.824 -19.426 1.00 59.81 89 SER A N 1
ATOM 702 C CA . SER A 1 89 ? 20.648 -7.863 -20.469 1.00 59.81 89 SER A CA 1
ATOM 703 C C . SER A 1 89 ? 20.682 -7.268 -21.880 1.00 59.81 89 SER A C 1
ATOM 705 O O . SER A 1 89 ? 21.099 -7.948 -22.811 1.00 59.81 89 SER A O 1
ATOM 707 N N . ASP A 1 90 ? 20.242 -6.014 -22.017 1.00 56.75 90 ASP A N 1
ATOM 708 C CA . ASP A 1 90 ? 20.124 -5.280 -23.283 1.00 56.75 90 ASP A CA 1
ATOM 709 C C . ASP A 1 90 ? 21.335 -4.366 -23.586 1.00 56.75 90 ASP A C 1
ATOM 711 O O . ASP A 1 90 ? 21.288 -3.580 -24.534 1.00 56.75 90 ASP A O 1
ATOM 715 N N . GLY A 1 91 ? 22.405 -4.429 -22.782 1.00 48.09 91 GLY A N 1
ATOM 716 C CA . GLY A 1 91 ? 23.639 -3.646 -22.953 1.00 48.09 91 GLY A CA 1
ATOM 717 C C . GLY A 1 91 ? 24.876 -4.526 -22.957 1.00 48.09 91 GLY A C 1
ATOM 718 O O . GLY A 1 91 ? 25.793 -4.214 -23.747 1.00 48.09 91 GLY A O 1
#